Protein AF-A0A8S3G3I0-F1 (afdb_monomer)

InterPro domains:
  IPR019559 Cullin, neddylation domain [PF10557] (46-108)
  IPR019559 Cullin, neddylation domain [SM00884] (43-110)
  IPR036388 Winged helix-like DNA-binding domain superfamily [G3DSA:1.10.10.10] (12-110)
  IPR036390 Winged helix DNA-binding domain superfamily [SSF46785] (27-108)
  IPR045093 Cullin [PTHR11932] (6-109)

Organism: NCBI:txid392030

Nearest PDB structures (foldseek):
  8wqf-assembly1_A  TM=8.075E-01  e=2.534E-08  Homo sapiens
  3tdz-assembly1_C  TM=9.817E-01  e=7.644E-06  Homo sapiens
  3rtr-assembly3_C  TM=8.892E-01  e=7.19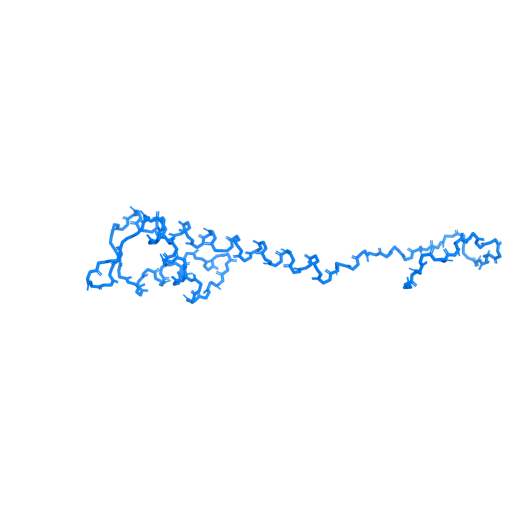3E-06  Homo sapiens
  3o2p-assembly3_E  TM=9.357E-01  e=2.424E-05  Saccharomyces cerevisiae
  8or0-assembly1_A  TM=8.032E-01  e=3.919E-06  Homo sapiens

Secondary structure (DSSP, 8-state):
----TT------TT---S-S------------HHHHHHHHHHHHHHHHHHHHHHHHHHHHHHS--BHHHHHHHHHHHHTTT----HHHHHHHHHHHHHTTS----TTSB-

Foldseek 3Di:
DDDDPPDDDDDDPVDDDPDPDDDDPPPPPPCDVVNVVVVVVVVVVVVLVVLLVQLLVVCVVPVKDAPVVSLVSSQVVCVVPDRDDSVSNVVSVVVCVVVVSDPQDPRRMD

Mean predicted aligned error: 10.43 Å

Sequence (110 aa):
IDLIETSLISVNFEFKSKRTKFKLPIVTQKETNQDSEATQRNLDEDRKFFIQAIIVRIMKSRQTQKHNLLIEEVITQSKQRFLPSIHLIKKCIEILIDKQYLERNSTDEY

pLDDT: mean 88.73, std 10.12, range [56.0, 97.75]

Solvent-accessible surface area (backbone atoms only — not comparable to full-atom values): 6973 Å² total; pe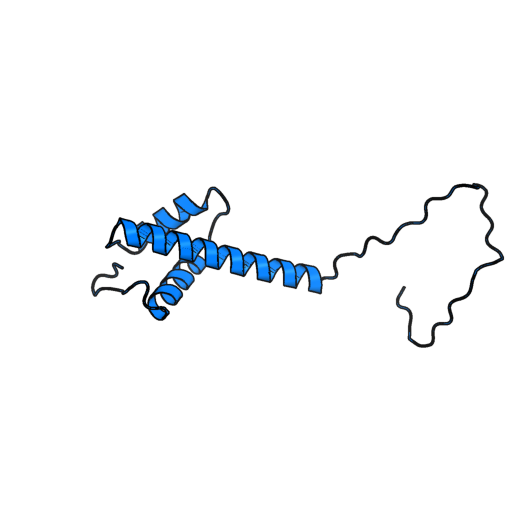r-residue (Å²): 132,88,78,56,95,85,63,84,85,77,85,73,84,81,74,82,71,99,54,97,76,77,83,75,84,75,77,70,79,69,76,46,73,66,56,55,50,53,52,51,53,54,53,53,50,52,52,49,51,51,50,41,54,48,50,53,54,51,45,74,74,60,68,58,46,46,54,71,60,50,53,55,51,50,46,62,71,37,52,87,82,45,83,75,54,70,68,59,52,54,53,38,49,53,53,32,36,77,69,68,77,45,58,78,47,100,80,57,28,60

Structure (mmCIF, N/CA/C/O backbone):
data_AF-A0A8S3G3I0-F1
#
_entry.id   AF-A0A8S3G3I0-F1
#
loop_
_atom_site.group_PDB
_atom_site.id
_atom_site.type_symbol
_atom_site.label_atom_id
_atom_site.label_alt_id
_atom_site.label_comp_id
_atom_site.label_asym_id
_atom_site.label_entity_id
_atom_site.label_seq_id
_atom_site.pdbx_PDB_ins_code
_atom_site.Cartn_x
_atom_site.Cartn_y
_atom_site.Cartn_z
_atom_site.occupancy
_atom_site.B_iso_or_equiv
_atom_site.auth_seq_id
_atom_site.auth_comp_id
_atom_site.auth_asym_id
_atom_site.auth_atom_id
_atom_site.pdbx_PDB_model_num
ATOM 1 N N . ILE A 1 1 ? 14.164 1.160 -37.941 1.00 56.00 1 ILE A N 1
ATOM 2 C CA . ILE A 1 1 ? 14.272 0.543 -39.281 1.00 56.00 1 ILE A CA 1
ATOM 3 C C . ILE A 1 1 ? 13.541 -0.759 -39.122 1.00 56.00 1 ILE A C 1
ATOM 5 O O . ILE A 1 1 ? 14.075 -1.653 -38.477 1.00 56.00 1 ILE A O 1
ATOM 9 N N . ASP A 1 2 ? 12.295 -0.792 -39.567 1.00 60.12 2 ASP A N 1
ATOM 10 C CA . ASP A 1 2 ? 11.461 -1.969 -39.379 1.00 60.12 2 ASP A CA 1
ATOM 11 C C . ASP A 1 2 ? 11.823 -2.941 -40.494 1.00 60.12 2 ASP A C 1
ATOM 13 O O . ASP A 1 2 ? 11.544 -2.709 -41.669 1.00 60.12 2 ASP A O 1
ATOM 17 N N . LEU A 1 3 ? 12.587 -3.964 -40.121 1.00 80.56 3 LEU A N 1
ATOM 18 C CA . LEU A 1 3 ? 12.963 -5.042 -41.020 1.00 80.56 3 LEU A CA 1
ATOM 19 C C . LEU A 1 3 ? 11.750 -5.958 -41.166 1.00 80.56 3 LEU A C 1
ATOM 21 O O . LEU A 1 3 ? 11.194 -6.429 -40.178 1.00 80.56 3 LEU A O 1
ATOM 25 N N . ILE A 1 4 ? 11.342 -6.195 -42.405 1.00 85.81 4 ILE A N 1
ATOM 26 C CA . ILE A 1 4 ? 10.296 -7.163 -42.749 1.00 85.81 4 ILE A CA 1
ATOM 27 C C . ILE A 1 4 ? 10.957 -8.547 -42.881 1.00 85.81 4 ILE A C 1
ATOM 29 O O . ILE A 1 4 ? 12.153 -8.615 -43.168 1.00 85.81 4 ILE A O 1
ATOM 33 N N . GLU A 1 5 ? 10.213 -9.645 -42.717 1.00 80.00 5 GLU A N 1
ATOM 34 C CA . GLU A 1 5 ? 10.734 -11.027 -42.806 1.00 80.00 5 GLU A CA 1
ATOM 35 C C . GLU A 1 5 ? 11.539 -11.327 -44.080 1.00 80.00 5 GLU A C 1
ATOM 37 O O . GLU A 1 5 ? 12.464 -12.133 -44.051 1.00 80.00 5 GLU A O 1
ATOM 42 N N . THR A 1 6 ? 11.244 -10.657 -45.195 1.00 84.75 6 THR A N 1
ATOM 43 C CA . THR A 1 6 ? 11.953 -10.847 -46.471 1.00 84.75 6 THR A CA 1
ATOM 44 C C . THR A 1 6 ? 13.203 -9.975 -46.621 1.00 84.75 6 THR A C 1
ATOM 46 O O . THR A 1 6 ? 13.795 -9.926 -47.700 1.00 84.75 6 THR A O 1
ATOM 49 N N . SER A 1 7 ? 13.597 -9.234 -45.585 1.00 89.50 7 SER A N 1
ATOM 50 C CA . SER A 1 7 ? 14.736 -8.318 -45.666 1.00 89.50 7 SER A CA 1
ATOM 51 C C . SER A 1 7 ? 16.046 -9.101 -45.683 1.00 89.50 7 SER A C 1
ATOM 53 O O . SER A 1 7 ? 16.402 -9.760 -44.708 1.00 89.50 7 SER A O 1
ATOM 55 N N . LEU A 1 8 ? 16.796 -8.993 -46.778 1.00 84.25 8 LEU A N 1
ATOM 56 C CA . LEU A 1 8 ? 18.139 -9.556 -46.875 1.00 84.25 8 LEU A CA 1
ATOM 57 C C . LEU A 1 8 ? 19.158 -8.585 -46.280 1.00 84.25 8 LEU A C 1
ATOM 59 O O . LEU A 1 8 ? 19.212 -7.410 -46.642 1.00 84.25 8 LEU A O 1
ATOM 63 N N . ILE A 1 9 ? 19.976 -9.098 -45.366 1.00 88.88 9 ILE A N 1
ATOM 64 C CA . ILE A 1 9 ? 21.038 -8.345 -44.704 1.00 88.88 9 ILE A CA 1
ATOM 65 C C . ILE A 1 9 ? 22.373 -8.824 -45.269 1.00 88.88 9 ILE A C 1
ATOM 67 O O . ILE A 1 9 ? 22.661 -10.020 -45.270 1.00 88.88 9 ILE A O 1
ATOM 71 N N . SER A 1 10 ? 23.201 -7.890 -45.730 1.00 89.25 10 SER A N 1
ATOM 72 C CA . SER A 1 10 ? 24.533 -8.177 -46.260 1.00 89.25 10 SER A CA 1
ATOM 73 C C . SER A 1 10 ? 25.577 -7.210 -45.710 1.00 89.25 10 SER A C 1
ATOM 75 O O . SER A 1 10 ? 25.272 -6.090 -45.298 1.00 89.25 10 SER A O 1
ATOM 77 N N . VAL A 1 11 ? 26.837 -7.641 -45.722 1.00 90.19 11 VAL A N 1
ATOM 78 C CA . VAL A 1 11 ? 27.973 -6.813 -45.306 1.00 90.19 11 VAL A CA 1
ATOM 79 C C . VAL A 1 11 ? 28.251 -5.741 -46.363 1.00 90.19 11 VAL A C 1
ATOM 81 O O . VAL A 1 11 ? 28.333 -6.042 -47.552 1.00 90.19 11 VAL A O 1
ATOM 84 N N . ASN A 1 12 ? 28.426 -4.488 -45.933 1.00 91.62 12 ASN A N 1
ATOM 85 C CA . ASN A 1 12 ? 28.837 -3.398 -46.817 1.00 91.62 12 ASN A CA 1
ATOM 86 C C . ASN A 1 12 ? 30.368 -3.371 -46.975 1.00 91.62 12 ASN A C 1
ATOM 88 O O . ASN A 1 12 ? 31.074 -2.807 -46.138 1.00 91.62 12 ASN A O 1
ATOM 92 N N . PHE A 1 13 ? 30.872 -3.951 -48.065 1.00 93.06 13 PHE A N 1
ATOM 93 C CA . PHE A 1 13 ? 32.301 -3.950 -48.403 1.00 93.06 13 PHE A CA 1
ATOM 94 C C . PHE A 1 13 ? 32.807 -2.614 -48.969 1.00 93.06 13 PHE A C 1
ATOM 96 O O . PHE A 1 13 ? 34.013 -2.385 -49.012 1.00 93.06 13 PHE A O 1
ATOM 103 N N . GLU A 1 14 ? 31.913 -1.707 -49.362 1.00 93.38 14 GLU A N 1
ATOM 104 C CA . GLU A 1 14 ? 32.268 -0.386 -49.897 1.00 93.38 14 GLU A CA 1
ATOM 105 C C . GLU A 1 14 ? 32.421 0.681 -48.804 1.00 93.38 14 GLU A C 1
ATOM 107 O O . GLU A 1 14 ? 32.579 1.872 -49.090 1.00 93.38 14 GLU A O 1
ATOM 112 N N . PHE A 1 15 ? 32.377 0.279 -47.533 1.00 87.75 15 PHE A N 1
ATOM 113 C CA . PHE A 1 15 ? 32.495 1.194 -46.410 1.00 87.75 15 PHE A CA 1
ATOM 114 C C . PHE A 1 15 ? 33.834 1.950 -46.428 1.00 87.75 15 PHE A C 1
ATOM 116 O O . PHE A 1 15 ? 34.914 1.362 -46.355 1.00 87.75 15 PHE A O 1
ATOM 123 N N . LYS A 1 16 ? 33.761 3.286 -46.461 1.00 88.88 16 LYS A N 1
ATOM 124 C CA . LYS A 1 16 ? 34.918 4.188 -46.389 1.00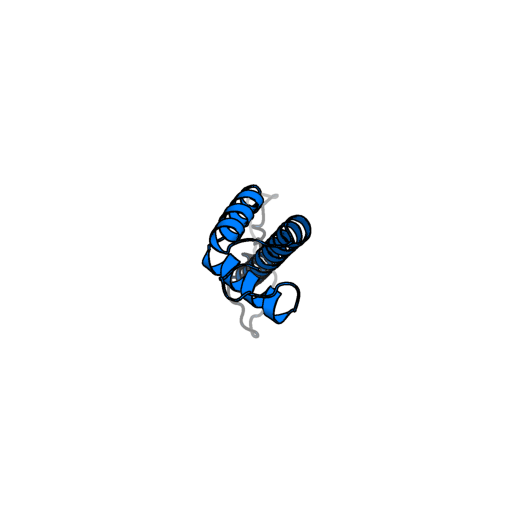 88.88 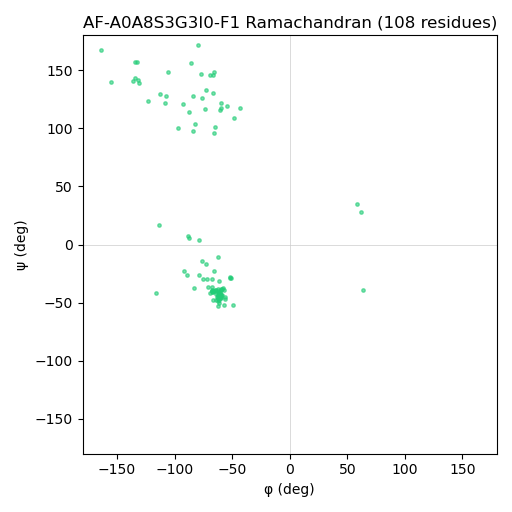16 LYS A CA 1
ATOM 125 C C . LYS A 1 16 ? 34.753 5.150 -45.217 1.00 88.88 16 LYS A C 1
ATOM 127 O O . LYS A 1 16 ? 33.789 5.906 -45.156 1.00 88.88 16 LYS A O 1
ATOM 132 N N . SER A 1 17 ? 35.728 5.169 -44.309 1.00 87.31 17 SER A N 1
ATOM 133 C CA . SER A 1 17 ? 35.798 6.119 -43.193 1.00 87.31 17 SER A CA 1
ATOM 134 C C . SER A 1 17 ? 37.184 6.751 -43.125 1.00 87.31 17 SER A C 1
ATOM 136 O O . SER A 1 17 ? 38.193 6.065 -43.253 1.00 87.31 17 SER A O 1
ATOM 138 N N . LYS A 1 18 ? 37.241 8.064 -42.866 1.00 86.62 18 LYS A N 1
ATOM 139 C CA . LYS A 1 18 ? 38.506 8.792 -42.646 1.00 86.62 18 LYS A CA 1
ATOM 140 C C . LYS A 1 18 ? 39.153 8.464 -41.292 1.00 86.62 18 LYS A C 1
ATOM 142 O O . LYS A 1 18 ? 40.316 8.789 -41.084 1.00 86.62 18 LYS A O 1
ATOM 147 N N . ARG A 1 19 ? 38.403 7.872 -40.352 1.00 87.19 19 ARG A N 1
ATOM 148 C CA . ARG A 1 19 ? 38.878 7.499 -39.010 1.00 87.19 19 ARG A CA 1
ATOM 149 C C . ARG A 1 19 ? 38.910 5.979 -38.863 1.00 87.19 19 ARG A C 1
ATOM 151 O O . ARG A 1 19 ? 37.885 5.332 -39.068 1.00 87.19 19 ARG A O 1
ATOM 158 N N . THR A 1 20 ? 40.044 5.442 -38.409 1.00 85.44 20 THR A N 1
ATOM 159 C CA . THR A 1 20 ? 40.217 4.012 -38.081 1.00 85.44 20 THR A CA 1
ATOM 160 C C . THR A 1 20 ? 39.395 3.592 -36.862 1.00 85.44 20 THR A C 1
ATOM 162 O O . THR A 1 20 ? 38.959 2.451 -36.767 1.00 85.44 20 THR A O 1
ATOM 165 N N . LYS A 1 21 ? 39.152 4.522 -35.928 1.00 87.62 21 LYS A N 1
ATOM 166 C CA . LYS A 1 21 ? 38.266 4.326 -34.776 1.00 87.62 21 LYS A CA 1
ATOM 167 C C . LYS A 1 21 ? 37.000 5.148 -34.973 1.00 87.62 21 LYS A C 1
ATOM 169 O O . LYS A 1 21 ? 37.065 6.373 -35.085 1.00 87.62 21 LYS A O 1
ATOM 174 N N . PHE A 1 22 ? 35.855 4.483 -34.974 1.00 83.19 22 PHE A N 1
ATOM 175 C CA . PHE A 1 22 ? 34.550 5.130 -34.991 1.00 83.19 22 PHE A CA 1
ATOM 176 C C . PHE A 1 22 ? 33.641 4.461 -33.964 1.00 83.19 22 PHE A C 1
ATOM 178 O O . PHE A 1 22 ? 33.733 3.261 -33.716 1.00 83.19 22 PHE A O 1
ATOM 185 N N . LYS A 1 23 ? 32.801 5.267 -33.313 1.00 82.56 23 LYS A N 1
ATOM 186 C CA . LYS A 1 23 ? 31.850 4.786 -32.315 1.00 82.56 23 LYS A CA 1
ATOM 187 C C . LYS A 1 23 ? 30.585 4.378 -33.050 1.00 82.56 23 LYS A C 1
ATOM 189 O O . LYS A 1 23 ? 29.914 5.231 -33.626 1.00 82.56 23 LYS A O 1
ATOM 194 N N . LEU A 1 24 ? 30.276 3.089 -33.038 1.00 82.50 24 LEU A N 1
ATOM 195 C CA . LEU A 1 24 ? 28.959 2.632 -33.454 1.00 82.50 24 LEU A CA 1
ATOM 196 C C . LEU A 1 24 ? 27.937 3.149 -32.432 1.00 82.50 24 LEU A C 1
ATOM 198 O O . LEU A 1 24 ? 28.171 2.999 -31.227 1.00 82.50 24 LEU A O 1
ATOM 202 N N . PRO A 1 25 ? 26.833 3.779 -32.866 1.00 76.06 25 PRO A N 1
ATOM 203 C CA . PRO A 1 25 ? 25.716 4.017 -31.974 1.00 76.06 25 PRO A CA 1
ATOM 204 C C . PRO A 1 25 ? 25.165 2.646 -31.584 1.00 76.06 25 PRO A C 1
ATOM 206 O O . PRO A 1 25 ? 24.485 1.988 -32.368 1.00 76.06 25 PRO A O 1
ATOM 209 N N . ILE A 1 26 ? 25.516 2.190 -30.382 1.00 77.06 26 ILE A N 1
ATOM 210 C CA . ILE A 1 26 ? 24.823 1.074 -29.751 1.00 77.06 26 ILE A CA 1
ATOM 211 C C . ILE A 1 26 ? 23.390 1.563 -29.606 1.00 77.06 26 ILE A C 1
ATOM 213 O O . ILE A 1 26 ? 23.144 2.567 -28.935 1.00 77.06 26 ILE A O 1
ATOM 217 N N . VAL A 1 27 ? 22.463 0.910 -30.301 1.00 67.56 27 VAL A N 1
ATOM 218 C CA . VAL A 1 27 ? 21.043 1.140 -30.074 1.00 67.56 27 VAL A CA 1
ATOM 219 C C . VAL A 1 27 ? 20.792 0.635 -28.662 1.00 67.56 27 VAL A C 1
ATOM 221 O O . VAL A 1 27 ? 20.660 -0.566 -28.446 1.00 67.56 27 VAL A O 1
ATOM 224 N N . THR A 1 28 ? 20.811 1.534 -27.678 1.00 59.97 28 THR A N 1
ATOM 225 C CA . THR A 1 28 ? 20.216 1.235 -26.381 1.00 59.97 28 THR A CA 1
ATOM 226 C C . THR A 1 28 ? 18.792 0.828 -26.707 1.00 59.97 28 THR A C 1
ATOM 228 O O . THR A 1 28 ? 18.089 1.607 -27.360 1.00 59.97 28 THR A O 1
ATOM 231 N N . GLN A 1 29 ? 18.407 -0.403 -26.363 1.00 62.94 29 GLN A N 1
ATOM 232 C CA . GLN A 1 29 ? 17.017 -0.831 -26.451 1.00 62.94 29 GLN A CA 1
ATOM 233 C C . GLN A 1 29 ? 16.212 0.279 -25.781 1.00 62.94 29 GLN A C 1
ATOM 235 O O . GLN A 1 29 ? 16.364 0.522 -24.585 1.00 62.94 29 GLN A O 1
ATOM 240 N N . LYS A 1 30 ? 15.466 1.055 -26.575 1.00 61.09 30 LYS A N 1
ATOM 241 C CA . LYS A 1 30 ? 14.447 1.918 -25.998 1.00 61.09 30 LYS A CA 1
ATOM 242 C C . LYS A 1 30 ? 13.533 0.931 -25.302 1.00 61.09 30 LYS A C 1
ATOM 244 O O . LYS A 1 30 ? 13.031 0.046 -25.995 1.00 61.09 30 LYS A O 1
ATOM 249 N N . GLU A 1 31 ? 13.411 1.031 -23.980 1.00 57.88 31 GLU A N 1
ATOM 250 C CA . GLU A 1 31 ? 12.385 0.290 -23.253 1.00 57.88 31 GLU A CA 1
ATOM 251 C C . GLU A 1 31 ? 11.107 0.422 -24.071 1.00 57.88 31 GLU A C 1
ATOM 253 O O . GLU A 1 31 ? 10.685 1.536 -24.412 1.00 57.88 31 GLU A O 1
ATOM 258 N N . THR A 1 32 ? 10.595 -0.709 -24.548 1.00 64.50 32 THR A N 1
ATOM 259 C CA . THR A 1 32 ? 9.368 -0.656 -25.325 1.00 64.50 32 THR A CA 1
ATOM 260 C C . THR A 1 32 ? 8.270 -0.203 -24.371 1.00 64.50 32 THR A C 1
ATOM 262 O O . THR A 1 32 ? 8.326 -0.497 -23.178 1.00 64.50 32 THR A O 1
ATOM 265 N N . ASN A 1 33 ? 7.257 0.514 -24.862 1.00 68.88 33 ASN A N 1
ATOM 266 C CA . ASN A 1 33 ? 6.163 0.975 -23.996 1.00 68.88 33 ASN A CA 1
ATOM 267 C C . ASN A 1 33 ? 5.543 -0.185 -23.178 1.00 68.88 33 ASN A C 1
ATOM 269 O O . ASN A 1 33 ? 5.094 0.029 -22.056 1.00 68.88 33 ASN A O 1
ATOM 273 N N . GLN A 1 34 ? 5.587 -1.418 -23.704 1.00 69.88 34 GLN A N 1
ATOM 274 C CA . GLN A 1 34 ? 5.172 -2.632 -22.994 1.00 69.88 34 GLN A CA 1
ATOM 275 C C . GLN A 1 34 ? 6.036 -2.958 -21.764 1.00 69.88 34 GLN A C 1
ATOM 277 O O . GLN A 1 34 ? 5.482 -3.304 -20.719 1.00 69.88 34 GLN A O 1
ATOM 282 N N . ASP A 1 35 ? 7.360 -2.821 -21.848 1.00 73.44 35 ASP A N 1
ATOM 283 C CA . ASP A 1 35 ? 8.271 -3.093 -20.726 1.00 73.44 35 ASP A CA 1
ATOM 284 C C . ASP A 1 35 ? 8.087 -2.068 -19.598 1.00 73.44 35 ASP A C 1
ATOM 286 O O . ASP A 1 35 ? 8.063 -2.413 -18.410 1.00 73.44 35 ASP A O 1
ATOM 290 N N . SER A 1 36 ? 7.879 -0.800 -19.965 1.00 76.50 36 SER A N 1
ATOM 291 C CA . SER A 1 36 ? 7.600 0.273 -19.009 1.00 76.50 36 SER A CA 1
ATOM 292 C C . SER A 1 36 ? 6.247 0.075 -18.312 1.00 76.50 36 SER A C 1
ATOM 294 O O . SER A 1 36 ? 6.147 0.258 -17.098 1.00 76.50 36 SER A O 1
ATOM 296 N N . GLU A 1 37 ? 5.211 -0.361 -19.037 1.00 83.00 37 GLU A N 1
ATOM 297 C CA . GLU A 1 37 ? 3.911 -0.694 -18.444 1.00 83.00 37 GLU A CA 1
ATOM 298 C C . GLU A 1 37 ? 3.993 -1.871 -17.466 1.00 83.00 37 GLU A C 1
ATOM 300 O O . GLU A 1 37 ? 3.419 -1.807 -16.378 1.00 83.00 37 GLU A O 1
ATOM 305 N N . ALA A 1 38 ? 4.698 -2.946 -17.831 1.00 82.69 38 ALA A N 1
ATOM 306 C CA . ALA A 1 38 ? 4.881 -4.100 -16.953 1.00 82.69 38 ALA A CA 1
ATOM 307 C C . ALA A 1 38 ? 5.607 -3.702 -15.659 1.00 82.69 38 ALA A C 1
ATOM 309 O O . ALA A 1 38 ? 5.181 -4.064 -14.560 1.00 82.69 38 ALA A O 1
ATOM 310 N N . THR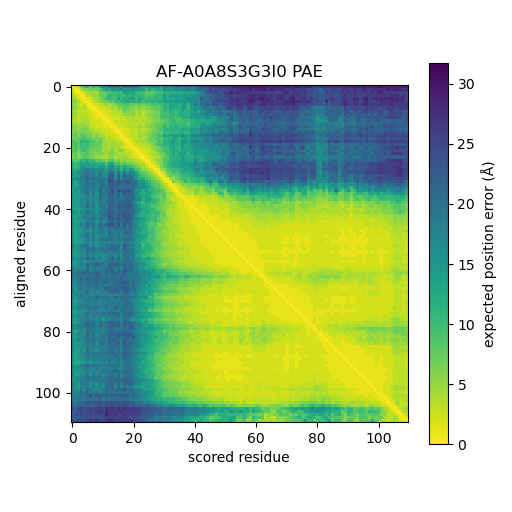 A 1 39 ? 6.652 -2.882 -15.787 1.00 83.19 39 THR A N 1
ATOM 311 C CA . THR A 1 39 ? 7.394 -2.336 -14.646 1.00 83.19 39 THR A CA 1
ATOM 312 C C . THR A 1 39 ? 6.487 -1.500 -13.745 1.00 83.19 39 THR A C 1
ATOM 314 O O . THR A 1 39 ? 6.480 -1.690 -12.529 1.00 83.19 39 THR A O 1
ATOM 317 N N . GLN A 1 40 ? 5.659 -0.630 -14.325 1.00 87.00 40 GLN A N 1
ATOM 318 C CA . GLN A 1 40 ? 4.739 0.210 -13.564 1.00 87.00 40 GLN A CA 1
ATOM 319 C C . GLN A 1 40 ? 3.703 -0.616 -12.786 1.00 87.00 40 GLN A C 1
ATOM 321 O O . GLN A 1 40 ? 3.453 -0.342 -11.612 1.00 87.00 40 GLN A O 1
ATOM 326 N N . ARG A 1 41 ? 3.149 -1.668 -13.404 1.00 90.12 41 ARG A N 1
ATOM 327 C CA . ARG A 1 41 ? 2.195 -2.578 -12.744 1.00 90.12 41 ARG A CA 1
ATOM 328 C C . ARG A 1 41 ? 2.820 -3.284 -11.541 1.00 90.12 41 ARG A C 1
ATOM 330 O O . ARG A 1 41 ? 2.182 -3.368 -10.494 1.00 90.12 41 ARG A O 1
ATOM 337 N N . ASN A 1 42 ? 4.066 -3.740 -11.668 1.00 91.50 42 ASN A N 1
ATOM 338 C CA . ASN A 1 42 ? 4.788 -4.370 -10.560 1.00 91.50 42 ASN A CA 1
ATOM 339 C C . ASN A 1 42 ? 4.981 -3.393 -9.390 1.00 91.50 42 ASN A C 1
ATOM 341 O O . ASN A 1 42 ? 4.722 -3.745 -8.241 1.00 91.50 42 ASN A O 1
ATOM 345 N N . LEU A 1 43 ? 5.351 -2.140 -9.680 1.00 91.06 43 LEU A N 1
ATOM 346 C CA . LEU A 1 43 ? 5.504 -1.103 -8.655 1.00 91.06 43 LEU A CA 1
ATOM 347 C C . LEU A 1 43 ? 4.191 -0.797 -7.923 1.00 91.06 43 LEU A C 1
ATOM 349 O O . LEU A 1 43 ? 4.195 -0.554 -6.713 1.00 91.06 43 LEU A O 1
ATOM 353 N N . ASP A 1 44 ? 3.069 -0.785 -8.638 1.00 91.69 44 ASP A N 1
ATOM 354 C CA . ASP A 1 44 ? 1.767 -0.502 -8.038 1.00 91.69 44 ASP A CA 1
ATOM 355 C C . ASP A 1 44 ? 1.279 -1.652 -7.139 1.00 91.69 44 ASP A C 1
ATOM 357 O O . ASP A 1 44 ? 0.734 -1.392 -6.059 1.00 91.69 44 ASP A O 1
ATOM 361 N N . GLU A 1 45 ? 1.546 -2.911 -7.502 1.00 94.94 45 GLU A N 1
ATOM 362 C CA . GLU A 1 45 ? 1.283 -4.049 -6.610 1.00 94.94 45 GLU A CA 1
ATOM 363 C C . GLU A 1 45 ? 2.204 -4.036 -5.378 1.00 94.94 45 GLU A C 1
ATOM 365 O O . GLU A 1 45 ? 1.720 -4.228 -4.260 1.00 94.94 45 GLU A O 1
ATOM 370 N N . ASP A 1 46 ? 3.486 -3.693 -5.522 1.00 94.88 46 ASP A N 1
ATOM 371 C CA . ASP A 1 46 ? 4.401 -3.540 -4.381 1.00 94.88 46 ASP A CA 1
ATOM 372 C C . ASP A 1 46 ? 3.920 -2.467 -3.395 1.00 94.88 46 ASP A C 1
ATOM 374 O O . ASP A 1 46 ? 3.918 -2.672 -2.176 1.00 94.88 46 ASP A O 1
ATOM 378 N N . ARG A 1 47 ? 3.450 -1.320 -3.904 1.00 95.50 47 ARG A N 1
ATOM 379 C CA . ARG A 1 47 ? 2.865 -0.252 -3.074 1.00 95.50 47 ARG A CA 1
ATOM 380 C C . ARG A 1 47 ? 1.633 -0.738 -2.320 1.00 95.50 47 ARG A C 1
ATOM 382 O O . ARG A 1 47 ? 1.463 -0.422 -1.142 1.00 95.50 47 ARG A O 1
ATOM 389 N N . LYS A 1 48 ? 0.784 -1.522 -2.977 1.00 96.25 48 LYS A N 1
ATOM 390 C CA . LYS A 1 48 ? -0.427 -2.101 -2.391 1.00 96.25 48 LYS A CA 1
ATOM 391 C C . LYS A 1 48 ? -0.099 -3.140 -1.313 1.00 96.25 48 LYS A C 1
ATOM 393 O O . LYS A 1 48 ? -0.761 -3.154 -0.274 1.00 96.25 48 LYS A O 1
ATOM 398 N N . PHE A 1 49 ? 0.919 -3.980 -1.504 1.00 97.12 49 PHE A N 1
ATOM 399 C CA . PHE A 1 49 ? 1.392 -4.898 -0.460 1.00 97.12 49 PHE A CA 1
ATOM 400 C C . PHE A 1 49 ? 2.010 -4.153 0.722 1.00 97.12 49 PHE A C 1
ATOM 402 O O . PHE A 1 49 ? 1.738 -4.487 1.875 1.00 97.12 49 PHE A O 1
ATOM 409 N N . PHE A 1 50 ? 2.783 -3.102 0.451 1.00 97.19 50 PHE A N 1
ATOM 410 C CA . PHE A 1 50 ? 3.375 -2.263 1.486 1.00 97.19 50 PHE A CA 1
ATOM 411 C C . PHE A 1 50 ? 2.309 -1.602 2.372 1.00 97.19 50 PHE A C 1
ATOM 413 O O . PHE A 1 50 ? 2.402 -1.667 3.598 1.00 97.19 50 PHE A O 1
ATOM 420 N N . ILE A 1 51 ? 1.260 -1.032 1.768 1.00 97.75 51 ILE A N 1
ATOM 421 C CA . ILE A 1 51 ? 0.139 -0.436 2.511 1.00 97.75 51 ILE A CA 1
ATOM 422 C C . ILE A 1 51 ? -0.592 -1.493 3.344 1.00 97.75 51 ILE A C 1
ATOM 424 O O . ILE A 1 51 ? -0.844 -1.254 4.524 1.00 97.75 51 ILE A O 1
ATOM 428 N N . GLN A 1 52 ? -0.892 -2.668 2.774 1.00 97.75 52 GLN A N 1
ATOM 429 C CA . GLN A 1 52 ? -1.520 -3.767 3.521 1.00 97.75 52 GLN A CA 1
ATOM 430 C C . GLN A 1 52 ? -0.698 -4.151 4.761 1.00 97.75 52 GLN A C 1
ATOM 432 O O . GLN A 1 52 ? -1.250 -4.291 5.851 1.00 97.75 52 GLN A O 1
ATOM 437 N N . ALA A 1 53 ? 0.625 -4.266 4.618 1.00 97.44 53 ALA A N 1
ATOM 438 C CA . ALA A 1 53 ? 1.514 -4.599 5.727 1.00 97.44 53 ALA A CA 1
ATOM 439 C C . ALA A 1 53 ? 1.520 -3.525 6.828 1.00 97.44 53 ALA A C 1
ATOM 441 O O . ALA A 1 53 ? 1.539 -3.864 8.014 1.00 97.44 53 ALA A O 1
ATOM 442 N N . ILE A 1 54 ? 1.476 -2.239 6.457 1.00 96.94 54 ILE A N 1
ATOM 443 C CA . ILE A 1 54 ? 1.362 -1.134 7.420 1.00 96.94 54 ILE A CA 1
ATOM 444 C C . ILE A 1 54 ? 0.032 -1.203 8.169 1.00 96.94 54 ILE A C 1
ATOM 446 O O . ILE A 1 54 ? 0.036 -1.1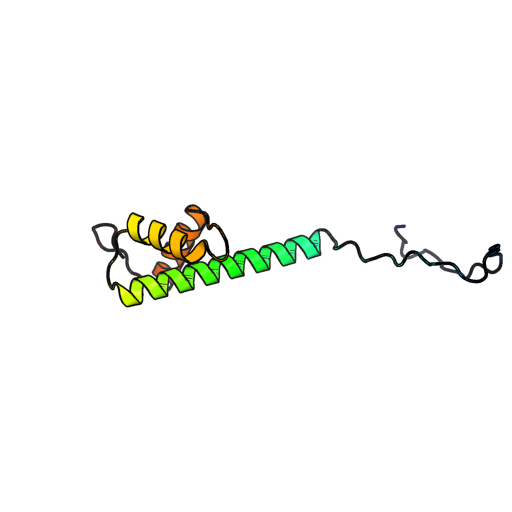22 9.395 1.00 96.94 54 ILE A O 1
ATOM 450 N N . ILE A 1 55 ? -1.086 -1.393 7.459 1.00 97.38 55 ILE A N 1
ATOM 451 C CA . ILE A 1 55 ? -2.414 -1.490 8.080 1.00 97.38 55 ILE A CA 1
ATOM 452 C C . ILE A 1 55 ? -2.427 -2.623 9.111 1.00 97.38 55 ILE A C 1
ATOM 454 O O . ILE A 1 55 ? -2.742 -2.383 10.274 1.00 97.38 55 ILE A O 1
ATOM 458 N N . VAL A 1 56 ? -2.002 -3.833 8.729 1.00 97.50 56 VAL A N 1
ATOM 459 C CA . VAL A 1 56 ? -1.961 -4.987 9.646 1.00 97.50 56 VAL A CA 1
ATOM 460 C C . VAL A 1 56 ? -1.050 -4.715 10.846 1.00 97.50 56 VAL A C 1
ATOM 462 O O . VAL A 1 56 ? -1.396 -5.075 11.969 1.00 97.50 56 VAL A O 1
ATOM 465 N N . ARG A 1 57 ? 0.098 -4.053 10.650 1.00 97.44 57 ARG A N 1
ATOM 466 C CA . ARG A 1 57 ? 1.003 -3.678 11.749 1.00 97.44 57 ARG A CA 1
ATOM 467 C C . ARG A 1 57 ? 0.333 -2.724 12.743 1.00 97.44 57 ARG A C 1
ATOM 469 O O . ARG A 1 57 ? 0.448 -2.953 13.945 1.00 97.44 57 ARG A O 1
ATOM 476 N N . ILE A 1 58 ? -0.337 -1.679 12.255 1.00 96.31 58 ILE A N 1
ATOM 477 C CA . ILE A 1 58 ? -1.046 -0.700 13.094 1.00 96.31 58 ILE A CA 1
ATOM 478 C C . ILE A 1 58 ? -2.167 -1.398 13.868 1.00 96.31 58 ILE A C 1
ATOM 480 O O . ILE A 1 58 ? -2.195 -1.339 15.097 1.00 96.31 58 ILE A O 1
ATOM 484 N N . MET A 1 59 ? -3.031 -2.132 13.162 1.00 96.12 59 MET A N 1
ATOM 485 C CA . MET A 1 59 ? -4.183 -2.812 13.758 1.00 96.12 59 MET A CA 1
ATOM 486 C C . MET A 1 59 ? -3.771 -3.864 14.783 1.00 96.12 59 MET A C 1
ATOM 488 O O . MET A 1 59 ? -4.337 -3.920 15.869 1.00 96.12 59 MET A O 1
ATOM 492 N N . LYS A 1 60 ? -2.706 -4.629 14.513 1.00 95.12 60 LYS A N 1
ATOM 493 C CA . LYS A 1 60 ? -2.172 -5.604 15.473 1.00 95.12 60 LYS A CA 1
ATOM 494 C C . LYS A 1 60 ? -1.686 -4.951 16.772 1.00 95.12 60 LYS A C 1
ATOM 496 O O . LYS A 1 60 ? -1.746 -5.583 17.822 1.00 95.12 60 LYS A O 1
ATOM 501 N N . SER A 1 61 ? -1.195 -3.711 16.712 1.00 94.56 61 SER A N 1
ATOM 502 C CA . SER A 1 61 ? -0.745 -2.969 17.895 1.00 94.56 61 SER A CA 1
ATOM 503 C C . SER A 1 61 ? -1.880 -2.269 18.641 1.00 94.56 61 SER A C 1
ATOM 505 O O . SER A 1 61 ? -1.801 -2.157 19.862 1.00 94.56 61 SER A O 1
ATOM 507 N N . ARG A 1 62 ? -2.873 -1.725 17.928 1.00 91.50 62 ARG A N 1
ATOM 508 C CA . ARG A 1 62 ? -3.950 -0.902 18.508 1.00 91.50 62 ARG A CA 1
ATOM 509 C C . ARG A 1 62 ? -5.185 -1.707 18.898 1.00 91.50 62 ARG A C 1
ATOM 511 O O . ARG A 1 62 ? -5.916 -1.262 19.772 1.00 91.50 62 ARG A O 1
ATOM 518 N N . GLN A 1 63 ? -5.378 -2.876 18.288 1.00 89.94 63 GLN A N 1
ATOM 519 C CA . GLN A 1 63 ? -6.556 -3.749 18.369 1.00 89.94 63 GLN A CA 1
ATOM 520 C C . GLN A 1 63 ? -7.844 -3.136 17.820 1.00 89.94 63 GLN A C 1
ATOM 522 O O . GLN A 1 63 ? -8.577 -3.850 17.151 1.00 89.94 63 GLN A O 1
ATOM 527 N N . THR A 1 64 ? -8.092 -1.847 18.057 1.00 92.25 64 THR A N 1
ATOM 528 C CA . THR A 1 64 ? -9.212 -1.107 17.477 1.00 92.25 64 THR A CA 1
ATOM 529 C C . THR A 1 64 ? -8.784 0.273 16.989 1.00 92.25 64 THR A C 1
ATOM 531 O O . THR A 1 64 ? -7.969 0.948 17.628 1.00 92.25 64 THR A O 1
ATOM 534 N N . GLN A 1 65 ? -9.315 0.718 15.846 1.00 93.12 65 GLN A N 1
ATOM 535 C CA . GLN A 1 65 ? -9.067 2.081 15.360 1.00 93.12 65 GLN A CA 1
ATOM 536 C C . GLN A 1 65 ? -10.173 2.609 14.437 1.00 93.12 65 GLN A C 1
ATOM 538 O O . GLN A 1 65 ? -10.662 1.912 13.551 1.00 93.12 65 GLN A O 1
ATOM 543 N N . LYS A 1 66 ? -10.522 3.893 14.598 1.00 95.25 66 LYS A N 1
ATOM 544 C CA . LYS A 1 66 ? -11.472 4.591 13.716 1.00 95.25 66 LYS A CA 1
ATOM 545 C C . LYS A 1 66 ? -10.914 4.745 12.305 1.00 95.25 66 LYS A C 1
ATOM 547 O O . LYS A 1 66 ? -9.730 5.050 12.142 1.00 95.25 66 LYS A O 1
ATOM 552 N N . HIS A 1 67 ? -11.788 4.678 11.301 1.00 94.31 67 HIS A N 1
ATOM 553 C CA . HIS A 1 67 ? -11.405 4.765 9.891 1.00 94.31 67 HIS A CA 1
ATOM 554 C C . HIS A 1 67 ? -10.490 5.945 9.539 1.00 94.31 67 HIS A C 1
ATOM 556 O O . HIS A 1 67 ? -9.420 5.755 8.957 1.00 94.31 67 HIS A O 1
ATOM 562 N N . ASN A 1 68 ? -10.872 7.165 9.925 1.00 94.81 68 ASN A N 1
ATOM 563 C CA . ASN A 1 68 ? -10.097 8.363 9.587 1.00 94.81 68 ASN A CA 1
ATOM 564 C C . ASN A 1 68 ? -8.709 8.362 10.244 1.00 94.81 68 ASN A C 1
ATOM 566 O O . ASN A 1 68 ? -7.727 8.706 9.591 1.00 94.81 68 ASN A O 1
ATOM 570 N N . LEU A 1 69 ? -8.615 7.905 11.498 1.00 95.69 69 LEU A N 1
ATOM 571 C CA . LEU A 1 69 ? -7.342 7.819 12.218 1.00 95.69 69 LEU A CA 1
ATOM 572 C C . LEU A 1 69 ? -6.419 6.766 11.596 1.00 95.69 69 LEU A C 1
ATOM 574 O O . LEU A 1 69 ? -5.228 7.017 11.422 1.00 95.69 69 LEU A O 1
ATOM 578 N N . LEU A 1 70 ? -6.970 5.616 11.188 1.00 96.00 70 LEU A N 1
ATOM 579 C CA . LEU A 1 70 ? -6.209 4.590 10.478 1.00 96.00 70 LEU A CA 1
ATOM 580 C C . LEU A 1 70 ? -5.640 5.125 9.158 1.00 96.00 70 LEU A C 1
ATOM 582 O O . LEU A 1 70 ? -4.469 4.896 8.862 1.00 96.00 70 LEU A O 1
ATOM 586 N N . ILE A 1 71 ? -6.429 5.875 8.383 1.00 96.50 71 ILE A N 1
ATOM 587 C CA . ILE A 1 71 ? -5.954 6.488 7.135 1.00 96.50 71 ILE A CA 1
ATOM 588 C C . ILE A 1 71 ? -4.813 7.477 7.402 1.00 96.50 71 ILE A C 1
ATOM 590 O O . ILE A 1 71 ? -3.784 7.418 6.723 1.00 96.50 71 ILE A O 1
ATOM 594 N N . GLU A 1 72 ? -4.968 8.375 8.376 1.00 96.81 72 GLU A N 1
ATOM 595 C CA . GLU A 1 72 ? -3.943 9.369 8.720 1.00 96.81 72 GLU A CA 1
ATOM 596 C C . GLU A 1 72 ? -2.628 8.719 9.169 1.00 96.81 72 GLU A C 1
ATOM 598 O O . GLU A 1 72 ? -1.540 9.141 8.753 1.00 96.81 72 GLU A O 1
ATOM 603 N N . GLU A 1 73 ? -2.710 7.657 9.970 1.00 96.06 73 GLU A N 1
ATOM 604 C CA . GLU A 1 73 ? -1.537 6.934 10.456 1.00 96.06 73 GLU A CA 1
ATOM 605 C C . GLU A 1 73 ? -0.832 6.172 9.324 1.00 96.06 73 GLU A C 1
ATOM 607 O O . GLU A 1 73 ? 0.393 6.255 9.195 1.00 96.06 73 GLU A O 1
ATOM 612 N N . VAL A 1 74 ? -1.588 5.520 8.432 1.00 97.19 74 VAL A N 1
ATOM 613 C CA . VAL A 1 74 ? -1.038 4.855 7.237 1.00 97.19 74 VAL A CA 1
ATOM 614 C C . VAL A 1 74 ? -0.318 5.856 6.335 1.00 97.19 74 VAL A C 1
ATOM 616 O O . VAL A 1 74 ? 0.797 5.579 5.885 1.00 97.19 74 VAL A O 1
ATOM 619 N N . ILE A 1 75 ? -0.910 7.029 6.086 1.00 96.81 75 ILE A N 1
ATOM 620 C CA . ILE A 1 75 ? -0.270 8.100 5.307 1.00 96.81 75 ILE A CA 1
ATOM 621 C C . ILE A 1 75 ? 1.034 8.527 5.983 1.00 96.81 75 ILE A C 1
ATOM 623 O O . ILE A 1 75 ? 2.065 8.643 5.320 1.00 96.81 75 ILE A O 1
ATOM 627 N N . THR A 1 76 ? 1.010 8.729 7.299 1.00 96.75 76 THR A N 1
ATOM 628 C CA . THR A 1 76 ? 2.175 9.178 8.068 1.00 96.75 76 THR A CA 1
ATOM 629 C C . THR A 1 76 ? 3.327 8.177 8.010 1.00 96.75 76 THR A C 1
ATOM 631 O O . THR A 1 76 ? 4.458 8.580 7.741 1.00 96.75 76 THR A O 1
ATOM 634 N N . GLN A 1 77 ? 3.054 6.878 8.166 1.00 95.44 77 GLN A N 1
ATOM 635 C CA . GLN A 1 77 ? 4.084 5.836 8.067 1.00 95.44 77 GLN A CA 1
ATOM 636 C C . GLN A 1 77 ? 4.564 5.603 6.626 1.00 95.44 77 GLN A C 1
ATOM 638 O O . GLN A 1 77 ? 5.723 5.252 6.408 1.00 95.44 77 GLN A O 1
ATOM 643 N N . SER A 1 78 ? 3.708 5.832 5.625 1.00 94.75 78 SER A N 1
ATOM 644 C CA . SER A 1 78 ? 4.062 5.615 4.215 1.00 94.75 78 SER A CA 1
ATOM 645 C C . SER A 1 78 ? 4.913 6.738 3.617 1.00 94.75 78 SER A C 1
ATOM 647 O O . SER A 1 78 ? 5.712 6.474 2.716 1.00 94.75 78 SER A O 1
ATOM 649 N N . LYS A 1 79 ? 4.802 7.968 4.148 1.00 92.56 79 LYS A N 1
ATOM 650 C CA . LYS A 1 79 ? 5.467 9.188 3.642 1.00 92.56 79 LYS A CA 1
ATOM 651 C C . LYS A 1 79 ? 6.978 9.062 3.437 1.00 92.56 79 LYS A C 1
ATOM 653 O O . LYS A 1 79 ? 7.513 9.748 2.574 1.00 92.56 79 LYS A O 1
ATOM 658 N N . GLN A 1 80 ? 7.667 8.202 4.192 1.00 90.88 80 GLN A N 1
ATOM 659 C CA . GLN A 1 80 ? 9.109 7.983 4.015 1.00 90.88 80 GLN A CA 1
ATOM 660 C C . GLN A 1 80 ? 9.464 7.331 2.671 1.00 90.88 80 GLN A C 1
ATOM 662 O O . GLN A 1 80 ? 10.599 7.456 2.219 1.00 90.88 80 GLN A O 1
ATOM 667 N N . ARG A 1 81 ? 8.517 6.625 2.039 1.00 91.88 81 ARG A N 1
ATOM 668 C CA . ARG A 1 81 ? 8.748 5.864 0.806 1.00 91.88 81 ARG A CA 1
ATOM 669 C C . ARG A 1 81 ? 7.941 6.398 -0.373 1.00 91.88 81 ARG A C 1
ATOM 671 O O . ARG A 1 81 ? 8.469 6.467 -1.477 1.00 91.88 81 ARG A O 1
ATOM 678 N N . PHE A 1 82 ? 6.677 6.762 -0.157 1.00 92.81 82 PHE A N 1
ATOM 679 C CA . PHE A 1 82 ? 5.815 7.391 -1.162 1.00 92.81 82 PHE A CA 1
ATOM 680 C C . PHE A 1 82 ? 4.581 8.027 -0.507 1.00 92.81 82 PHE A C 1
ATOM 682 O O . PHE A 1 82 ? 4.273 7.766 0.653 1.00 92.81 82 PHE A O 1
ATOM 689 N N . LEU A 1 83 ? 3.848 8.850 -1.260 1.00 92.94 83 LEU A N 1
ATOM 690 C CA . LEU A 1 83 ? 2.585 9.425 -0.801 1.00 92.94 83 LEU A CA 1
ATOM 691 C C . LEU A 1 83 ? 1.404 8.592 -1.339 1.00 92.94 83 LEU A C 1
ATOM 693 O O . LEU A 1 83 ? 1.062 8.728 -2.515 1.00 92.94 83 LEU A O 1
ATOM 697 N N . PRO A 1 84 ? 0.801 7.694 -0.536 1.00 93.62 84 PRO A N 1
ATOM 698 C CA . PRO A 1 84 ? -0.332 6.889 -0.983 1.00 93.62 84 PRO A CA 1
ATOM 699 C C . PRO A 1 84 ? -1.583 7.751 -1.185 1.00 93.62 84 PRO A C 1
ATOM 701 O O . PRO A 1 84 ? -1.839 8.686 -0.426 1.00 93.62 84 PRO A O 1
ATOM 704 N N . SER A 1 85 ? -2.406 7.399 -2.175 1.00 95.06 85 SER A N 1
ATOM 705 C CA . SER A 1 85 ? -3.733 7.998 -2.320 1.00 95.06 85 SER A CA 1
ATOM 706 C C . SER A 1 85 ? -4.710 7.394 -1.308 1.00 95.06 85 SER A C 1
ATOM 708 O O . SER A 1 85 ? -4.661 6.199 -1.006 1.00 95.06 85 SER A O 1
ATOM 710 N N . ILE A 1 86 ? -5.656 8.202 -0.822 1.00 95.44 86 ILE A N 1
ATOM 711 C CA . ILE A 1 86 ? -6.700 7.739 0.107 1.00 95.44 86 ILE A CA 1
ATOM 712 C C . ILE A 1 86 ? -7.517 6.597 -0.517 1.00 95.44 86 ILE A C 1
ATOM 714 O O . ILE A 1 86 ? -7.867 5.636 0.165 1.00 95.44 86 ILE A O 1
ATOM 718 N N . HIS A 1 87 ? -7.779 6.664 -1.826 1.00 96.44 87 HIS A N 1
ATOM 719 C CA . HIS A 1 87 ? -8.486 5.612 -2.555 1.00 96.44 87 HIS A CA 1
ATOM 720 C C . HIS A 1 87 ? -7.768 4.255 -2.465 1.00 96.44 87 HIS A C 1
ATOM 722 O O . HIS A 1 87 ? -8.411 3.237 -2.206 1.00 96.44 87 HIS A O 1
ATOM 728 N N . LEU A 1 88 ? -6.440 4.237 -2.622 1.00 95.62 88 LEU A N 1
ATOM 729 C CA . LEU A 1 88 ? -5.653 3.007 -2.533 1.00 95.62 88 LEU A CA 1
ATOM 730 C C . LEU A 1 88 ? -5.681 2.416 -1.119 1.00 95.62 88 LEU A C 1
ATOM 732 O O . LEU A 1 88 ? -5.817 1.203 -0.972 1.00 95.62 88 LEU A O 1
ATOM 736 N N . ILE A 1 89 ? -5.607 3.261 -0.086 1.00 97.12 89 ILE A N 1
ATOM 737 C CA .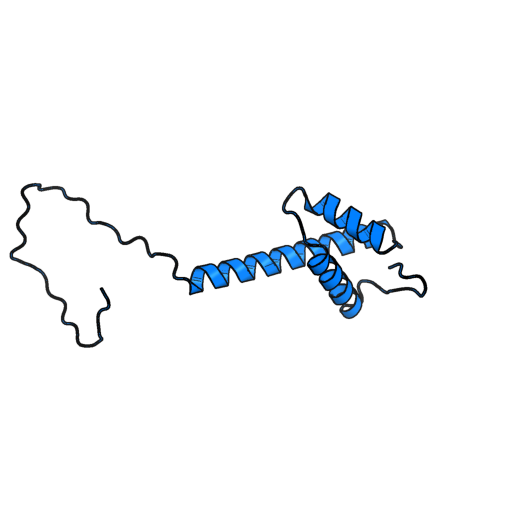 ILE A 1 89 ? -5.690 2.823 1.315 1.00 97.12 89 ILE A CA 1
ATOM 738 C C . ILE A 1 89 ? -7.052 2.183 1.589 1.00 97.12 89 ILE A C 1
ATOM 740 O O . ILE A 1 89 ? -7.100 1.064 2.090 1.00 97.12 89 ILE A O 1
ATOM 744 N N . LYS A 1 90 ? -8.148 2.840 1.186 1.00 96.44 90 LYS A N 1
ATOM 745 C CA . LYS A 1 90 ? -9.508 2.294 1.324 1.00 96.44 90 LYS A CA 1
ATOM 746 C C . LYS A 1 90 ? -9.637 0.934 0.642 1.00 96.44 90 LYS A C 1
ATOM 748 O O . LYS A 1 90 ? -10.090 -0.014 1.267 1.00 96.44 90 LYS A O 1
ATOM 753 N N . LYS A 1 91 ? -9.148 0.802 -0.596 1.00 97.19 91 LYS A N 1
ATOM 754 C CA . LYS A 1 91 ? -9.141 -0.483 -1.311 1.00 97.19 91 LYS A CA 1
ATOM 755 C C . LYS A 1 91 ? -8.343 -1.562 -0.570 1.00 97.19 91 LYS A C 1
ATOM 757 O O . LYS A 1 91 ? -8.755 -2.715 -0.554 1.00 97.19 91 LYS A O 1
ATOM 762 N N . CYS A 1 92 ? -7.214 -1.208 0.046 1.00 97.75 92 CYS A N 1
ATOM 763 C CA . CYS A 1 92 ? -6.429 -2.150 0.846 1.00 97.75 92 CYS A CA 1
ATOM 764 C C . CYS A 1 92 ? -7.154 -2.584 2.125 1.00 97.75 92 CYS A C 1
ATOM 766 O O . CYS A 1 92 ? -7.035 -3.747 2.492 1.00 97.75 92 CYS A O 1
ATOM 768 N N . ILE A 1 93 ? -7.901 -1.688 2.781 1.00 96.69 93 ILE A N 1
ATOM 769 C CA . ILE A 1 93 ? -8.721 -2.032 3.953 1.00 96.69 93 ILE A CA 1
ATOM 770 C C . ILE A 1 93 ? -9.777 -3.071 3.565 1.00 96.69 93 ILE A C 1
ATOM 772 O O . ILE A 1 93 ? -9.836 -4.118 4.197 1.00 96.69 93 ILE A O 1
ATOM 776 N N . GLU A 1 94 ? -10.534 -2.836 2.489 1.00 96.75 94 GLU A N 1
ATOM 777 C CA . GLU A 1 94 ? -11.557 -3.788 2.024 1.00 96.75 94 GLU A CA 1
ATOM 778 C C . GLU A 1 94 ? -10.938 -5.156 1.673 1.00 96.75 94 GLU A C 1
ATOM 780 O O . GLU A 1 94 ? -11.413 -6.186 2.136 1.00 96.75 94 GLU A O 1
ATOM 785 N N . ILE A 1 95 ? -9.787 -5.179 0.982 1.00 97.50 95 ILE A N 1
ATOM 786 C CA . ILE A 1 95 ? -9.048 -6.428 0.702 1.00 97.50 95 ILE A CA 1
ATOM 787 C C . ILE A 1 95 ? -8.654 -7.166 1.990 1.00 97.50 95 ILE A C 1
AT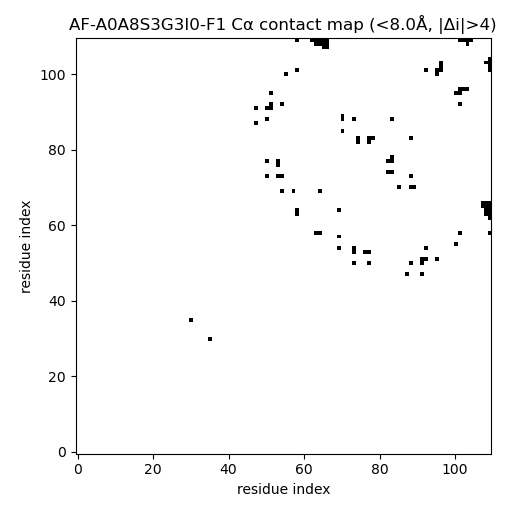OM 789 O O . ILE A 1 95 ? -8.627 -8.396 2.017 1.00 97.50 95 ILE A O 1
ATOM 793 N N . LEU A 1 96 ? -8.272 -6.443 3.044 1.00 97.44 96 LEU A N 1
ATOM 794 C CA . LEU A 1 96 ? -7.881 -7.061 4.309 1.00 97.44 96 LEU A CA 1
ATOM 795 C C . LEU A 1 96 ? -9.085 -7.574 5.104 1.00 97.44 96 LEU A C 1
ATOM 797 O O . LEU A 1 96 ? -8.935 -8.576 5.802 1.00 97.44 96 LEU A O 1
ATOM 801 N N . ILE A 1 97 ? -10.254 -6.945 4.964 1.00 96.19 97 ILE A N 1
ATOM 802 C CA . ILE A 1 97 ? -11.521 -7.458 5.499 1.00 96.19 97 ILE A CA 1
ATOM 803 C C . ILE A 1 97 ? -11.909 -8.749 4.772 1.00 96.19 97 ILE A C 1
ATOM 805 O O . ILE A 1 97 ? -12.146 -9.767 5.419 1.00 96.19 97 ILE A O 1
ATOM 809 N N . ASP A 1 98 ? -11.860 -8.763 3.436 1.00 97.00 98 ASP A N 1
ATOM 810 C CA . ASP A 1 98 ? -12.149 -9.961 2.632 1.00 97.00 98 ASP A CA 1
ATOM 811 C C . ASP A 1 98 ? -11.240 -11.138 3.020 1.00 97.00 98 ASP A C 1
ATOM 813 O O . ASP A 1 98 ? -11.676 -12.286 3.121 1.00 97.00 98 ASP A O 1
ATOM 817 N N . LYS A 1 99 ? -9.963 -10.844 3.294 1.00 96.56 99 LYS A N 1
ATOM 818 C CA . LYS A 1 99 ? -8.962 -11.813 3.759 1.00 96.56 99 LYS A CA 1
ATOM 819 C C . LYS A 1 99 ? -9.056 -12.158 5.254 1.00 96.56 99 LYS A C 1
ATOM 821 O O . LYS A 1 99 ? -8.203 -12.905 5.728 1.00 96.56 99 LYS A O 1
ATOM 826 N N . GLN A 1 100 ? -10.044 -11.639 5.985 1.00 94.25 100 GLN A N 1
ATOM 827 C CA . GLN A 1 100 ? -10.269 -11.904 7.413 1.00 94.25 100 GLN A CA 1
ATOM 828 C C . GLN A 1 100 ? -9.116 -11.443 8.331 1.00 94.25 100 GLN A C 1
ATOM 830 O O . GLN A 1 100 ? -8.884 -12.021 9.391 1.00 94.25 100 GLN A O 1
ATOM 835 N N . TYR A 1 101 ? -8.365 -10.409 7.931 1.00 93.81 101 TYR A N 1
ATOM 836 C CA . TYR A 1 101 ? -7.353 -9.770 8.789 1.00 93.81 101 TYR A CA 1
ATOM 837 C C . TYR A 1 101 ? -7.922 -8.625 9.636 1.00 93.81 101 TYR A C 1
ATOM 839 O O . TYR A 1 101 ? -7.329 -8.282 10.657 1.00 93.81 101 TYR A O 1
ATOM 847 N N . LEU A 1 102 ? -9.002 -7.994 9.173 1.00 93.94 102 LEU A N 1
ATOM 848 C CA . LEU A 1 102 ? -9.727 -6.917 9.848 1.00 93.94 102 LEU A CA 1
ATOM 849 C C . LEU A 1 102 ? -11.225 -7.240 9.794 1.00 93.94 102 LEU A C 1
ATOM 851 O O . LEU A 1 102 ? -11.675 -7.934 8.884 1.00 93.94 102 LEU A O 1
ATOM 855 N N . GLU A 1 103 ? -12.000 -6.683 10.715 1.00 92.44 103 GLU A N 1
ATOM 856 C CA . GLU A 1 103 ? -13.461 -6.738 10.693 1.00 92.44 103 GLU A CA 1
ATOM 857 C C . GLU A 1 103 ? -13.995 -5.329 10.933 1.00 92.44 103 GLU A C 1
ATOM 859 O O . GLU A 1 103 ? -13.426 -4.580 11.715 1.00 92.44 103 GLU A O 1
ATOM 864 N N . ARG A 1 104 ? -15.068 -4.936 10.246 1.00 92.25 104 ARG A N 1
ATOM 865 C CA . ARG A 1 104 ? -15.687 -3.625 10.459 1.00 92.25 104 ARG A CA 1
ATOM 866 C C . ARG A 1 104 ? -16.796 -3.758 11.497 1.00 92.25 104 ARG A C 1
ATOM 868 O O . ARG A 1 104 ? -17.762 -4.485 11.275 1.00 92.25 104 ARG A O 1
ATOM 875 N N . ASN A 1 105 ? -16.686 -3.020 12.596 1.00 89.38 105 ASN A N 1
ATOM 876 C CA . ASN A 1 105 ? -17.732 -2.968 13.609 1.00 89.38 105 ASN A CA 1
ATOM 877 C C . ASN A 1 105 ? -18.887 -2.025 13.204 1.00 89.38 105 ASN A C 1
ATOM 879 O O . ASN A 1 105 ? -18.812 -1.275 12.228 1.00 89.38 105 ASN A O 1
ATOM 883 N N . SER A 1 106 ? -19.974 -2.032 13.982 1.00 79.00 106 SER A N 1
ATOM 884 C CA . SER A 1 106 ? -21.177 -1.214 13.742 1.00 79.00 106 SER A CA 1
ATOM 885 C C . SER A 1 106 ? -20.947 0.305 13.786 1.00 79.00 106 SER A C 1
ATOM 887 O O . SER A 1 106 ? -21.837 1.068 13.418 1.00 79.00 106 SER A O 1
ATOM 889 N N . THR A 1 107 ? -19.774 0.754 14.236 1.00 83.25 107 THR A N 1
ATOM 890 C CA . THR A 1 107 ? -19.387 2.164 14.393 1.00 83.25 107 THR A CA 1
ATOM 891 C C . THR A 1 107 ? -18.265 2.601 13.439 1.00 83.25 107 THR A C 1
ATOM 893 O O . THR A 1 107 ? -17.671 3.655 13.656 1.00 83.25 107 THR A O 1
ATOM 896 N N . ASP A 1 108 ? -17.999 1.835 12.371 1.00 78.25 108 ASP A N 1
ATOM 897 C CA . ASP A 1 108 ? -16.927 2.097 11.385 1.00 78.25 108 ASP A CA 1
ATOM 898 C C . ASP A 1 108 ? -15.519 2.161 12.014 1.00 78.25 108 ASP A C 1
ATOM 900 O O . ASP A 1 108 ? -14.635 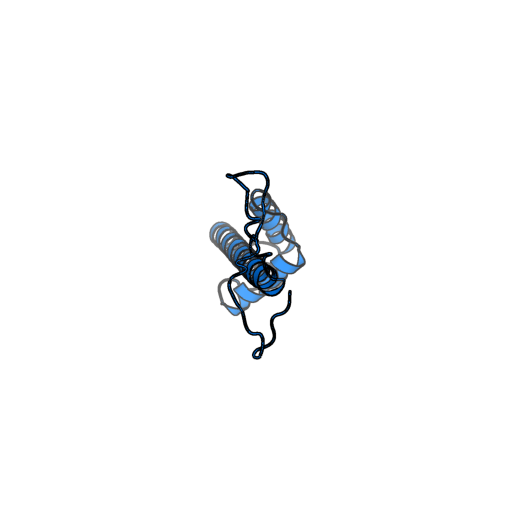2.927 11.610 1.00 78.25 108 ASP A O 1
ATOM 904 N N . GLU A 1 109 ? -15.315 1.335 13.035 1.00 81.31 109 GLU A N 1
ATOM 905 C CA . GLU A 1 109 ? -14.006 1.019 13.589 1.00 81.31 109 GLU A CA 1
ATOM 906 C C . GLU A 1 109 ? -13.620 -0.392 13.148 1.00 81.31 109 GLU A C 1
ATOM 908 O O . GLU A 1 109 ? -14.484 -1.248 12.922 1.00 81.31 109 GLU A O 1
ATOM 913 N N . TYR A 1 110 ? -12.318 -0.595 12.988 1.00 82.88 110 TYR A N 1
ATOM 914 C CA . TYR A 1 110 ? -11.734 -1.877 12.609 1.00 82.88 110 TYR A CA 1
ATOM 915 C C . TYR A 1 110 ? -10.987 -2.522 13.759 1.00 82.88 110 TYR A C 1
ATOM 917 O O . TYR A 1 110 ? -10.676 -1.762 14.708 1.00 82.88 110 TYR A O 1
#

Radius of gyration: 26.45 Å; Cα contacts (8 Å, |Δi|>4): 55; chains: 1; bounding box: 61×21×68 Å